Protein AF-A0A952S0S8-F1 (afdb_monomer_lite)

pLDDT: mean 79.84, std 16.48, range [42.81, 94.25]

Sequence (68 aa):
MDNIETLTEKLGLTIERTALPGQTTAIRVYKGAKQVFIGTEDAVRNFLADYEANRPKPYEGSIYGYKE

Secondary structure (DSSP, 8-state):
---HHHHHHHTT-EEEEEEPTTSPEEEEEEETTEEEEEE-HHHHHHHHHHHHHTSPPSSSS-------

Structure (mmCIF, N/CA/C/O backbone):
data_AF-A0A952S0S8-F1
#
_entry.id   AF-A0A952S0S8-F1
#
loop_
_atom_site.group_PDB
_atom_site.id
_atom_site.type_symbol
_atom_site.label_atom_id
_atom_site.label_alt_id
_atom_site.label_comp_id
_atom_site.label_asym_id
_atom_site.label_entity_id
_atom_site.label_seq_id
_atom_site.pdbx_PDB_ins_code
_atom_site.Cartn_x
_atom_site.Cartn_y
_atom_site.Cartn_z
_atom_site.occupancy
_atom_site.B_iso_or_equiv
_atom_site.auth_seq_id
_atom_site.auth_comp_id
_atom_site.auth_asym_id
_atom_site.auth_atom_id
_atom_site.pdbx_PDB_model_num
ATOM 1 N N . MET A 1 1 ? 0.381 19.143 1.924 1.00 56.41 1 MET A N 1
ATOM 2 C CA . MET A 1 1 ? 0.599 17.683 1.896 1.00 56.41 1 MET A CA 1
ATOM 3 C C . MET A 1 1 ? -0.239 17.133 0.765 1.00 56.41 1 MET A C 1
ATOM 5 O O . MET A 1 1 ? -1.435 17.393 0.766 1.00 56.41 1 MET A O 1
ATOM 9 N N . ASP A 1 2 ? 0.367 16.453 -0.205 1.00 70.06 2 ASP A N 1
ATOM 10 C CA . ASP A 1 2 ? -0.380 15.752 -1.250 1.00 70.06 2 ASP A CA 1
ATOM 11 C C . ASP A 1 2 ? -1.283 14.665 -0.630 1.00 70.06 2 ASP A C 1
ATOM 13 O O . ASP A 1 2 ? -0.941 14.023 0.376 1.00 70.06 2 ASP A O 1
ATOM 17 N N . ASN A 1 3 ? -2.458 14.469 -1.228 1.00 85.06 3 ASN A N 1
ATOM 18 C CA . ASN A 1 3 ? -3.361 13.383 -0.861 1.00 85.06 3 ASN A CA 1
ATOM 19 C C . ASN A 1 3 ? -2.779 12.039 -1.322 1.00 85.06 3 ASN A C 1
ATOM 21 O O . ASN A 1 3 ? -2.038 11.985 -2.305 1.00 85.06 3 ASN A O 1
ATOM 25 N N . ILE A 1 4 ? -3.131 10.944 -0.630 1.00 85.88 4 ILE A N 1
ATOM 26 C CA . ILE A 1 4 ? -2.679 9.587 -0.998 1.00 85.88 4 ILE A CA 1
ATOM 27 C C . ILE A 1 4 ? -3.004 9.283 -2.461 1.00 85.88 4 ILE A C 1
ATOM 29 O O . ILE A 1 4 ? -2.166 8.713 -3.147 1.00 85.88 4 ILE A O 1
ATOM 33 N N . GLU A 1 5 ? -4.172 9.715 -2.943 1.00 88.06 5 GLU A N 1
ATOM 34 C CA . GLU A 1 5 ? -4.597 9.561 -4.339 1.00 88.06 5 GLU A CA 1
ATOM 35 C C . GLU A 1 5 ? -3.550 10.133 -5.301 1.00 88.06 5 GLU A C 1
ATOM 37 O O . GLU A 1 5 ? -2.974 9.390 -6.096 1.00 88.06 5 GLU A O 1
ATOM 42 N N . THR A 1 6 ? -3.173 11.399 -5.114 1.00 87.31 6 THR A N 1
ATOM 43 C CA . THR A 1 6 ? -2.163 12.076 -5.937 1.00 87.31 6 THR A CA 1
ATOM 44 C C . THR A 1 6 ? -0.794 11.394 -5.872 1.00 87.31 6 THR A C 1
ATOM 46 O O . THR A 1 6 ? -0.103 11.293 -6.887 1.00 87.31 6 THR A O 1
ATOM 49 N N . LEU A 1 7 ? -0.382 10.913 -4.693 1.00 86.56 7 LEU A N 1
ATOM 50 C CA . LEU A 1 7 ? 0.885 10.190 -4.529 1.00 86.56 7 LEU A CA 1
ATOM 51 C C . LEU A 1 7 ? 0.866 8.851 -5.275 1.00 86.56 7 LEU A C 1
ATOM 53 O O . LEU A 1 7 ? 1.818 8.514 -5.977 1.00 86.56 7 LEU A O 1
ATOM 57 N N . THR A 1 8 ? -0.229 8.101 -5.162 1.00 88.75 8 THR A N 1
ATOM 58 C CA . THR A 1 8 ? -0.372 6.806 -5.835 1.00 88.75 8 THR A CA 1
ATOM 59 C C . THR A 1 8 ? -0.419 6.959 -7.349 1.00 88.75 8 THR A C 1
ATOM 61 O O . THR A 1 8 ? 0.287 6.228 -8.042 1.00 88.75 8 THR A O 1
ATOM 64 N N . GLU A 1 9 ? -1.113 7.976 -7.864 1.00 87.75 9 GLU A N 1
ATOM 65 C CA . GLU A 1 9 ? -1.155 8.285 -9.296 1.00 87.75 9 GLU A CA 1
ATOM 66 C C . GLU A 1 9 ? 0.237 8.613 -9.857 1.00 87.75 9 GLU A C 1
ATOM 68 O O . GLU A 1 9 ? 0.651 8.029 -10.861 1.00 87.75 9 GLU A O 1
ATOM 73 N N . LYS A 1 10 ? 1.014 9.468 -9.171 1.00 87.38 10 LYS A N 1
ATOM 74 C CA . LYS A 1 10 ? 2.407 9.799 -9.547 1.00 87.38 10 LYS A CA 1
ATOM 75 C C . LYS A 1 10 ? 3.313 8.561 -9.620 1.00 87.38 10 LYS A C 1
ATOM 77 O O . LYS A 1 10 ? 4.265 8.522 -10.407 1.00 87.38 10 LYS A O 1
ATOM 82 N N . LEU A 1 11 ? 3.023 7.548 -8.805 1.00 86.62 11 LEU A N 1
ATOM 83 C CA . LEU A 1 11 ? 3.781 6.300 -8.717 1.00 86.62 11 LEU A CA 1
ATOM 84 C C . LEU A 1 11 ? 3.228 5.181 -9.617 1.00 86.62 11 LEU A C 1
ATOM 86 O O . LEU A 1 11 ? 3.819 4.098 -9.668 1.00 86.62 11 LEU A O 1
ATOM 90 N N . GLY A 1 12 ? 2.139 5.426 -10.355 1.00 89.44 12 GLY A N 1
ATOM 91 C CA . GLY A 1 12 ? 1.477 4.409 -11.180 1.00 89.44 12 GLY A CA 1
ATOM 92 C C . GLY A 1 12 ? 0.851 3.287 -10.347 1.00 89.44 12 GLY A C 1
ATOM 93 O O . GLY A 1 12 ? 0.844 2.125 -10.762 1.00 89.44 12 GLY A O 1
ATOM 94 N N . LEU A 1 13 ? 0.389 3.629 -9.147 1.00 92.25 13 LEU A N 1
ATOM 95 C CA . LEU A 1 13 ? -0.299 2.755 -8.210 1.00 92.25 13 LEU A CA 1
ATOM 96 C C . LEU A 1 13 ? -1.775 3.150 -8.131 1.00 92.25 13 LEU A C 1
ATOM 98 O O . LEU A 1 13 ? -2.146 4.293 -8.388 1.00 92.25 13 LEU A O 1
ATOM 102 N N . THR A 1 14 ? -2.613 2.203 -7.734 1.00 94.25 14 THR A N 1
ATOM 103 C CA . THR A 1 14 ? -4.034 2.442 -7.455 1.00 94.25 14 THR A CA 1
ATOM 104 C C . THR A 1 14 ? -4.356 2.054 -6.020 1.00 94.25 14 THR A C 1
ATOM 106 O O . THR A 1 14 ? -3.628 1.268 -5.407 1.00 94.25 14 THR A O 1
ATOM 109 N N . ILE A 1 15 ? -5.430 2.615 -5.461 1.00 94.19 15 ILE A N 1
ATOM 110 C CA . ILE A 1 15 ? -5.854 2.326 -4.090 1.00 94.19 15 ILE A CA 1
ATOM 111 C C . ILE A 1 15 ? -7.318 1.916 -3.995 1.00 94.19 15 ILE A C 1
ATOM 113 O O . ILE A 1 15 ? -8.153 2.354 -4.779 1.00 94.19 15 ILE A O 1
ATOM 117 N N . GLU A 1 16 ? -7.629 1.123 -2.976 1.00 93.94 16 GLU A N 1
ATOM 118 C CA . GLU A 1 16 ? -8.992 0.761 -2.591 1.00 93.94 16 GLU A CA 1
ATOM 119 C C . GLU A 1 16 ? -9.158 0.953 -1.084 1.00 93.94 16 GLU A C 1
ATOM 121 O O . GLU A 1 16 ? -8.357 0.454 -0.291 1.00 93.94 16 GLU A O 1
ATOM 126 N N . ARG A 1 17 ? -10.201 1.677 -0.677 1.00 91.88 17 ARG A N 1
ATOM 127 C CA . ARG A 1 17 ? -10.525 1.913 0.734 1.00 91.88 17 ARG A CA 1
ATOM 128 C C . ARG A 1 17 ? -11.583 0.901 1.167 1.00 91.88 17 ARG A C 1
ATOM 130 O O . ARG A 1 17 ? -12.663 0.850 0.590 1.00 91.88 17 ARG A O 1
ATOM 137 N N . THR A 1 18 ? -11.273 0.094 2.174 1.00 87.44 18 THR A N 1
ATOM 138 C CA . THR A 1 18 ? -12.169 -0.919 2.743 1.00 87.44 18 THR A CA 1
ATOM 139 C C . THR A 1 18 ? -12.370 -0.648 4.229 1.00 87.44 18 THR A C 1
ATOM 141 O O . THR A 1 18 ? -11.403 -0.521 4.978 1.00 87.44 18 THR A O 1
ATOM 144 N N . ALA A 1 19 ? -13.622 -0.593 4.679 1.00 86.56 19 ALA A N 1
ATOM 145 C CA . ALA A 1 19 ? -13.935 -0.515 6.101 1.00 86.56 19 ALA A CA 1
ATOM 146 C C . ALA A 1 19 ? -13.710 -1.883 6.764 1.00 86.56 19 ALA A C 1
ATOM 148 O O . ALA A 1 19 ? -14.285 -2.884 6.333 1.00 86.56 19 ALA A O 1
ATOM 149 N N . LEU A 1 20 ? -12.879 -1.934 7.806 1.00 79.94 20 LEU A N 1
ATOM 150 C CA . LEU A 1 20 ? -12.710 -3.130 8.627 1.00 79.94 20 LEU A CA 1
ATOM 151 C C . LEU A 1 20 ? -13.705 -3.125 9.799 1.00 79.94 20 LEU A C 1
ATOM 153 O O . LEU A 1 20 ? -14.071 -2.053 10.299 1.00 79.94 20 LEU A O 1
ATOM 157 N N . PRO A 1 21 ? -14.137 -4.308 10.276 1.00 77.94 21 PRO A N 1
ATOM 158 C CA . PRO A 1 21 ? -14.946 -4.404 11.486 1.00 77.94 21 PRO A CA 1
ATOM 159 C C . PRO A 1 21 ? -14.166 -3.803 12.667 1.00 77.94 21 PRO A C 1
ATOM 161 O O . PRO A 1 21 ? -13.077 -4.267 12.991 1.00 77.94 21 PRO A O 1
ATOM 164 N N . GLY A 1 22 ? -14.707 -2.741 13.277 1.00 76.69 22 GLY A N 1
ATOM 165 C CA . GLY A 1 22 ? -14.028 -1.967 14.330 1.00 76.69 22 GLY A CA 1
ATOM 166 C C . GLY A 1 22 ? -13.761 -0.486 14.013 1.00 76.69 22 GLY A C 1
ATOM 167 O O . GLY A 1 22 ? -13.068 0.163 14.783 1.00 76.69 22 GLY A O 1
ATOM 168 N N . GLN A 1 23 ? -14.332 0.059 12.928 1.00 67.38 23 GLN A N 1
ATOM 169 C CA . GLN A 1 23 ? -14.235 1.468 12.474 1.00 67.38 23 GLN A CA 1
ATOM 170 C C . GLN A 1 23 ? -12.905 1.896 11.832 1.00 67.38 23 GLN A C 1
ATOM 172 O O . GLN A 1 23 ? -12.785 3.029 11.365 1.00 67.38 23 GLN A O 1
ATOM 177 N N . THR A 1 24 ? -11.920 1.009 11.717 1.00 78.88 24 THR A N 1
ATOM 178 C CA . THR A 1 24 ? -10.667 1.339 11.028 1.00 78.88 24 THR A CA 1
ATOM 179 C C . THR A 1 24 ? -10.829 1.173 9.517 1.00 78.88 24 THR A C 1
ATOM 181 O O . THR A 1 24 ? -11.168 0.095 9.031 1.00 78.88 24 THR A O 1
ATOM 184 N N . THR A 1 25 ? -10.560 2.232 8.751 1.00 87.56 25 THR A N 1
ATOM 185 C CA . THR A 1 25 ? -10.475 2.134 7.285 1.00 87.56 25 THR A CA 1
ATOM 186 C C . THR A 1 25 ? -9.099 1.606 6.898 1.00 87.56 25 THR A C 1
ATOM 188 O O . THR A 1 25 ? -8.080 2.212 7.231 1.00 87.56 25 THR A O 1
ATOM 191 N N . ALA A 1 26 ? -9.069 0.479 6.193 1.00 90.00 26 ALA A N 1
ATOM 192 C CA . ALA A 1 26 ? -7.871 -0.032 5.549 1.00 90.00 26 ALA A CA 1
ATOM 193 C C . ALA A 1 26 ? -7.796 0.469 4.108 1.00 90.00 26 ALA A C 1
ATOM 195 O O . ALA A 1 26 ? -8.792 0.508 3.389 1.00 90.00 26 ALA A O 1
ATOM 196 N N . ILE A 1 27 ? -6.595 0.817 3.676 1.00 93.81 27 ILE A N 1
ATOM 197 C CA . ILE A 1 27 ? -6.279 1.211 2.314 1.00 93.81 27 ILE A CA 1
ATOM 198 C C . ILE A 1 27 ? -5.401 0.115 1.724 1.00 93.81 27 ILE A C 1
ATOM 200 O O . ILE A 1 27 ? -4.328 -0.192 2.247 1.00 93.81 27 ILE A O 1
ATOM 204 N N . ARG A 1 28 ? -5.874 -0.489 0.640 1.00 93.94 28 ARG A N 1
ATOM 205 C CA . ARG A 1 28 ? -5.123 -1.437 -0.182 1.00 93.94 28 ARG A CA 1
ATOM 206 C C . ARG A 1 28 ? -4.468 -0.675 -1.314 1.00 93.94 28 ARG A C 1
ATOM 208 O O . ARG A 1 28 ? -5.122 0.156 -1.931 1.00 93.94 28 ARG A O 1
ATOM 215 N N . VAL A 1 29 ? -3.204 -0.966 -1.584 1.00 93.56 29 VAL A N 1
ATOM 216 C CA . VAL A 1 29 ? -2.428 -0.364 -2.669 1.00 93.56 29 VAL A CA 1
ATOM 217 C C . VAL A 1 29 ? -2.094 -1.447 -3.683 1.00 93.56 29 VAL A C 1
ATOM 219 O O . VAL A 1 29 ? -1.627 -2.530 -3.314 1.00 93.56 29 VAL A O 1
ATOM 222 N N . TYR A 1 30 ? -2.292 -1.148 -4.960 1.00 93.81 30 TYR A N 1
ATOM 223 C CA . TYR A 1 30 ? -2.092 -2.072 -6.065 1.00 93.81 30 TYR A CA 1
ATOM 224 C C . TYR A 1 30 ? -1.122 -1.505 -7.101 1.00 93.81 30 TYR A C 1
ATOM 226 O O . TYR A 1 30 ? -1.062 -0.300 -7.342 1.00 93.81 30 TYR A O 1
ATOM 234 N N . LYS A 1 31 ? -0.389 -2.410 -7.752 1.00 90.75 31 LYS A N 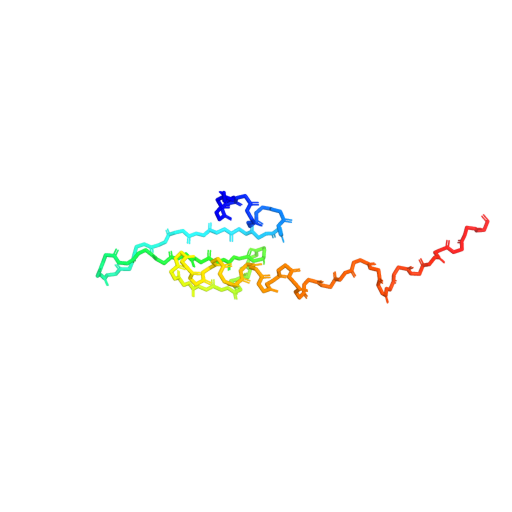1
ATOM 235 C CA . LYS A 1 31 ? 0.360 -2.162 -8.983 1.00 90.75 31 LYS A CA 1
ATOM 236 C C . LYS A 1 31 ? -0.241 -3.024 -10.088 1.00 90.75 31 LYS A C 1
ATOM 238 O O . LYS A 1 31 ? -0.023 -4.238 -10.123 1.00 90.75 31 LYS A O 1
ATOM 243 N N . GLY A 1 32 ? -1.036 -2.410 -10.962 1.00 89.81 32 GLY A N 1
ATOM 244 C CA . GLY A 1 32 ? -1.900 -3.156 -11.879 1.00 89.81 32 GLY A CA 1
ATOM 245 C C . GLY A 1 32 ? -2.884 -4.033 -11.095 1.00 89.81 32 GLY A C 1
ATOM 246 O O . GLY A 1 32 ? -3.552 -3.547 -10.192 1.00 89.81 32 GLY A O 1
ATOM 247 N N . ALA A 1 33 ? -2.931 -5.334 -11.392 1.00 88.62 33 ALA A N 1
ATOM 248 C CA . ALA A 1 33 ? -3.799 -6.291 -10.694 1.00 88.62 33 ALA A CA 1
ATOM 249 C C . ALA A 1 33 ? -3.211 -6.844 -9.377 1.00 88.62 33 ALA A C 1
ATOM 251 O O . ALA A 1 33 ? -3.872 -7.607 -8.676 1.00 88.62 33 ALA A O 1
ATOM 252 N N . LYS A 1 34 ? -1.957 -6.512 -9.038 1.00 90.56 34 LYS A N 1
ATOM 253 C CA . LYS A 1 34 ? -1.264 -7.079 -7.873 1.00 9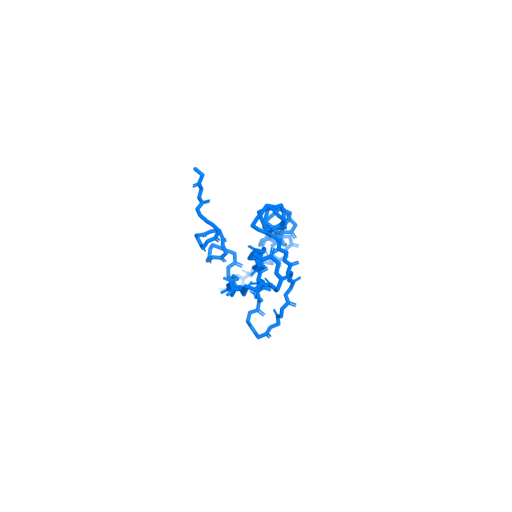0.56 34 LYS A CA 1
ATOM 254 C C . LYS A 1 34 ? -1.360 -6.142 -6.674 1.00 90.56 34 LYS A C 1
ATOM 256 O O . LYS A 1 34 ? -0.868 -5.019 -6.745 1.00 90.56 34 LYS A O 1
ATOM 261 N N . GLN A 1 35 ? -1.909 -6.618 -5.556 1.00 93.25 35 GLN A N 1
ATOM 262 C CA . GLN A 1 35 ? -1.820 -5.907 -4.277 1.00 93.25 35 GLN A CA 1
ATOM 263 C C . GLN A 1 35 ? -0.359 -5.893 -3.810 1.00 93.25 35 GLN A C 1
ATOM 265 O O . GLN A 1 35 ? 0.272 -6.946 -3.698 1.00 93.25 35 GLN A O 1
ATOM 270 N N . VAL A 1 36 ? 0.179 -4.704 -3.550 1.00 92.31 36 VAL A N 1
ATOM 271 C CA . VAL A 1 36 ? 1.556 -4.511 -3.066 1.00 92.31 36 VAL A CA 1
ATOM 272 C C . VAL A 1 36 ? 1.602 -4.138 -1.589 1.00 92.31 36 VAL A C 1
ATOM 274 O O . VAL A 1 36 ? 2.611 -4.397 -0.941 1.00 92.31 36 VAL A O 1
ATOM 277 N N . PHE A 1 37 ? 0.518 -3.574 -1.047 1.00 93.81 37 PHE A N 1
ATOM 278 C CA . PHE A 1 37 ? 0.451 -3.167 0.354 1.00 93.81 37 PHE A CA 1
ATOM 279 C C . PHE A 1 37 ? -1.000 -3.067 0.856 1.00 93.81 37 PHE A C 1
ATOM 281 O O . PHE A 1 37 ? -1.923 -2.872 0.066 1.00 93.81 37 PHE A O 1
ATOM 288 N N . ILE A 1 38 ? -1.206 -3.196 2.169 1.00 92.81 38 ILE A N 1
ATOM 289 C CA . ILE A 1 38 ? -2.475 -2.904 2.850 1.00 92.81 38 ILE A CA 1
ATOM 290 C C . ILE A 1 38 ? -2.184 -2.356 4.250 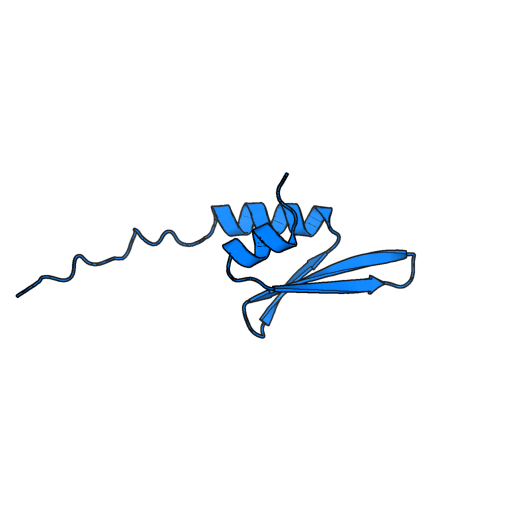1.00 92.81 38 ILE A C 1
ATOM 292 O O . ILE A 1 38 ? -1.368 -2.921 4.975 1.00 92.81 38 ILE A O 1
ATOM 296 N N . GLY A 1 39 ? -2.856 -1.276 4.647 1.00 92.00 39 GLY A N 1
ATOM 297 C CA . GLY A 1 39 ? -2.668 -0.692 5.975 1.00 92.00 39 GLY A CA 1
ATOM 298 C C . GLY A 1 39 ? -3.611 0.466 6.272 1.00 92.00 39 GLY A C 1
ATOM 299 O O . GLY A 1 39 ? -4.535 0.741 5.513 1.00 92.00 39 GLY A O 1
ATOM 300 N N . THR A 1 40 ? -3.385 1.149 7.390 1.00 91.50 40 THR A N 1
ATOM 301 C CA . THR A 1 40 ? -4.040 2.430 7.692 1.00 91.50 40 THR A CA 1
ATOM 302 C C . THR A 1 40 ? -3.526 3.529 6.762 1.00 91.50 40 THR A C 1
ATOM 304 O O . THR A 1 40 ? -2.495 3.364 6.111 1.00 91.50 40 THR A O 1
ATOM 307 N N . GLU A 1 41 ? -4.210 4.673 6.722 1.00 89.31 41 GLU A N 1
ATOM 308 C CA . GLU A 1 41 ? -3.738 5.845 5.971 1.00 89.31 41 GLU A CA 1
ATOM 309 C C . GLU A 1 41 ? -2.276 6.201 6.303 1.00 89.31 41 GLU A C 1
ATOM 311 O O . GLU A 1 41 ? -1.467 6.373 5.393 1.00 89.31 41 GLU A O 1
ATOM 316 N N . ASP A 1 42 ? -1.916 6.226 7.587 1.00 89.69 42 ASP A N 1
ATOM 317 C CA . ASP A 1 42 ? -0.554 6.545 8.025 1.00 89.69 42 ASP A CA 1
ATOM 318 C C . ASP A 1 42 ? 0.476 5.518 7.520 1.00 89.69 42 ASP A C 1
ATOM 320 O O . ASP A 1 42 ? 1.502 5.871 6.935 1.00 89.69 42 ASP A O 1
ATOM 324 N N . ALA A 1 43 ? 0.149 4.225 7.621 1.00 91.38 43 ALA A N 1
ATOM 325 C CA . ALA A 1 43 ? 1.000 3.151 7.116 1.00 91.38 43 ALA A CA 1
ATOM 326 C C . ALA A 1 43 ? 1.179 3.221 5.590 1.00 91.38 43 ALA A C 1
ATOM 328 O O . ALA A 1 43 ? 2.279 2.989 5.089 1.00 91.38 43 ALA A O 1
ATOM 329 N N . VAL A 1 44 ? 0.123 3.574 4.847 1.00 91.88 44 VAL A N 1
ATOM 330 C CA . VAL A 1 44 ? 0.206 3.759 3.392 1.00 91.88 44 VAL A CA 1
ATOM 331 C C . VAL A 1 44 ? 1.087 4.950 3.034 1.00 91.88 44 VAL A C 1
ATOM 333 O O . VAL A 1 44 ? 1.878 4.838 2.102 1.00 91.88 44 VAL A O 1
ATOM 336 N N . ARG A 1 45 ? 1.020 6.067 3.768 1.00 90.88 45 ARG A N 1
ATOM 337 C CA . ARG A 1 45 ? 1.916 7.214 3.524 1.00 90.88 45 ARG A CA 1
ATOM 338 C C . ARG A 1 45 ? 3.382 6.826 3.694 1.00 90.88 45 ARG A C 1
ATOM 340 O O . ARG A 1 45 ? 4.188 7.137 2.820 1.00 90.88 45 ARG A O 1
ATOM 347 N N . ASN A 1 46 ? 3.702 6.098 4.762 1.00 90.94 46 ASN A N 1
ATOM 348 C CA . ASN A 1 46 ? 5.058 5.604 5.002 1.00 90.94 46 ASN A CA 1
ATOM 349 C C . ASN A 1 46 ? 5.512 4.633 3.900 1.00 90.94 46 ASN A C 1
ATOM 351 O O . ASN A 1 46 ? 6.623 4.759 3.390 1.00 90.94 46 ASN A O 1
ATOM 355 N N . PHE A 1 47 ? 4.630 3.724 3.470 1.00 91.81 47 PHE A N 1
ATOM 356 C CA . PHE A 1 47 ? 4.899 2.830 2.342 1.00 91.81 47 PHE A CA 1
ATOM 357 C C . PHE A 1 47 ? 5.179 3.598 1.044 1.00 91.81 47 PHE A C 1
ATOM 359 O O . PHE A 1 47 ? 6.133 3.275 0.348 1.00 91.81 47 PHE A O 1
ATOM 366 N N . LEU A 1 48 ? 4.375 4.609 0.703 1.00 90.12 48 LEU A N 1
ATOM 367 C CA . LEU A 1 48 ? 4.548 5.369 -0.540 1.00 90.12 48 LEU A CA 1
ATOM 368 C C . LEU A 1 48 ? 5.846 6.182 -0.547 1.00 90.12 48 LEU A C 1
ATOM 370 O O . LEU A 1 48 ? 6.497 6.253 -1.587 1.00 90.12 48 LEU A O 1
ATOM 374 N N . ALA A 1 49 ? 6.237 6.749 0.597 1.00 88.81 49 ALA A N 1
ATOM 375 C CA . ALA A 1 49 ? 7.504 7.464 0.733 1.00 88.81 49 ALA A CA 1
ATOM 376 C C . ALA A 1 49 ? 8.710 6.532 0.507 1.00 88.81 49 ALA A C 1
ATOM 378 O O . ALA A 1 49 ? 9.628 6.875 -0.238 1.00 88.81 49 ALA A O 1
ATOM 379 N N . ASP A 1 50 ? 8.680 5.329 1.089 1.00 88.12 50 ASP A N 1
ATOM 380 C CA . ASP A 1 50 ? 9.706 4.306 0.854 1.00 88.12 50 ASP A CA 1
ATOM 381 C C . ASP A 1 50 ? 9.686 3.801 -0.600 1.00 88.12 50 ASP A C 1
ATOM 383 O O . ASP A 1 50 ? 10.729 3.681 -1.242 1.00 88.12 50 ASP A O 1
ATOM 387 N N . TYR A 1 51 ? 8.494 3.588 -1.162 1.00 86.12 51 TYR A N 1
ATOM 388 C CA . TYR A 1 51 ? 8.310 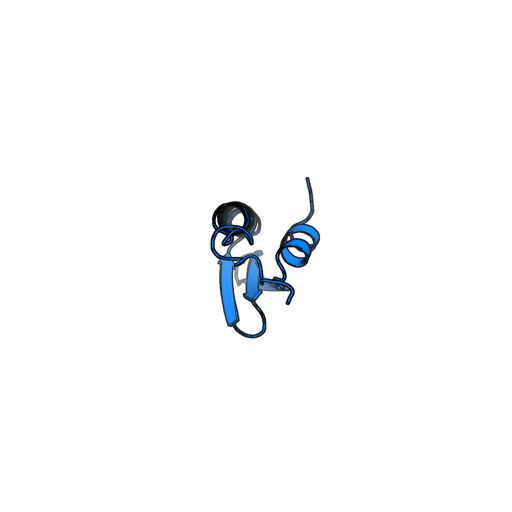3.143 -2.543 1.00 86.12 51 TYR A CA 1
ATOM 389 C C . TYR A 1 51 ? 8.872 4.144 -3.559 1.00 86.12 51 TYR A C 1
ATOM 391 O O . TYR A 1 51 ? 9.448 3.742 -4.571 1.00 86.12 51 TYR A O 1
ATOM 399 N N . GLU A 1 52 ? 8.708 5.443 -3.307 1.00 82.88 52 GLU A N 1
ATOM 400 C CA . GLU A 1 52 ? 9.294 6.508 -4.120 1.00 82.88 52 GLU A CA 1
ATOM 401 C C . GLU A 1 52 ? 10.825 6.529 -4.005 1.00 82.88 52 GLU A C 1
ATOM 403 O O . GLU A 1 52 ? 11.509 6.586 -5.030 1.00 82.88 52 GLU A O 1
ATOM 408 N N . ALA A 1 53 ? 11.366 6.415 -2.787 1.00 81.31 53 ALA A N 1
ATOM 409 C CA . ALA A 1 53 ? 12.808 6.415 -2.535 1.00 81.31 53 ALA A CA 1
ATOM 410 C C . ALA A 1 53 ? 13.525 5.195 -3.144 1.00 81.31 53 ALA A C 1
ATOM 412 O O . ALA A 1 53 ? 14.623 5.328 -3.688 1.00 81.31 53 ALA A O 1
ATOM 413 N N . ASN A 1 54 ? 12.882 4.025 -3.097 1.00 77.38 54 ASN A N 1
ATOM 414 C CA . ASN A 1 54 ? 13.394 2.759 -3.625 1.00 77.38 54 ASN A CA 1
ATOM 415 C C . ASN A 1 54 ? 12.989 2.499 -5.083 1.00 77.38 54 ASN A C 1
ATOM 417 O O . ASN A 1 54 ? 13.285 1.432 -5.633 1.00 77.38 54 ASN A O 1
ATOM 421 N N . ARG A 1 55 ? 12.307 3.446 -5.740 1.00 68.81 55 ARG A N 1
ATOM 422 C CA . ARG A 1 55 ? 11.953 3.306 -7.152 1.00 68.81 55 ARG A CA 1
ATOM 423 C C . ARG A 1 55 ? 13.250 3.209 -7.963 1.00 68.81 55 ARG A C 1
ATOM 425 O O . ARG A 1 55 ? 14.070 4.126 -7.881 1.00 68.81 55 ARG A O 1
ATOM 432 N N . PRO A 1 56 ? 13.444 2.150 -8.777 1.00 60.56 56 PRO A N 1
ATOM 433 C CA . PRO A 1 56 ? 14.610 2.065 -9.643 1.00 60.56 56 PRO A CA 1
ATOM 434 C C . PRO A 1 56 ? 14.638 3.318 -10.515 1.00 60.56 56 PRO A C 1
ATOM 436 O O . PRO A 1 56 ? 13.699 3.592 -11.272 1.00 60.56 56 PRO A O 1
ATOM 439 N N . LYS A 1 57 ? 15.684 4.129 -10.336 1.00 55.44 57 LYS A N 1
ATOM 440 C CA . LYS A 1 57 ? 15.877 5.342 -11.121 1.00 55.44 57 LYS A CA 1
ATOM 441 C C . LYS A 1 57 ? 15.970 4.930 -12.598 1.00 55.44 57 LYS A C 1
ATOM 443 O O . LYS A 1 57 ? 16.584 3.908 -12.895 1.00 55.44 57 LYS A O 1
ATOM 448 N N . PRO A 1 58 ? 15.443 5.729 -13.542 1.00 56.34 58 PRO A N 1
ATOM 449 C CA . PRO A 1 58 ? 15.606 5.467 -14.979 1.00 56.34 58 PRO A CA 1
ATOM 450 C C . PRO A 1 58 ? 17.079 5.384 -15.442 1.00 56.34 58 PRO A C 1
ATOM 452 O O . PRO A 1 58 ? 17.366 4.975 -16.568 1.00 56.34 58 PRO A O 1
ATOM 455 N N . TYR A 1 59 ? 18.019 5.796 -14.588 1.00 48.84 59 TYR A N 1
ATOM 456 C CA . TYR A 1 59 ? 19.381 6.164 -14.951 1.00 48.84 59 TYR A CA 1
ATOM 457 C C . TYR A 1 59 ? 20.449 5.315 -14.248 1.00 48.84 59 TYR A C 1
ATOM 459 O O . TYR A 1 59 ? 21.387 5.867 -13.699 1.00 48.84 59 TYR A O 1
ATOM 467 N N . GLU A 1 60 ? 20.342 3.988 -14.265 1.00 45.50 60 GLU A N 1
ATOM 468 C CA . GLU A 1 60 ? 21.536 3.119 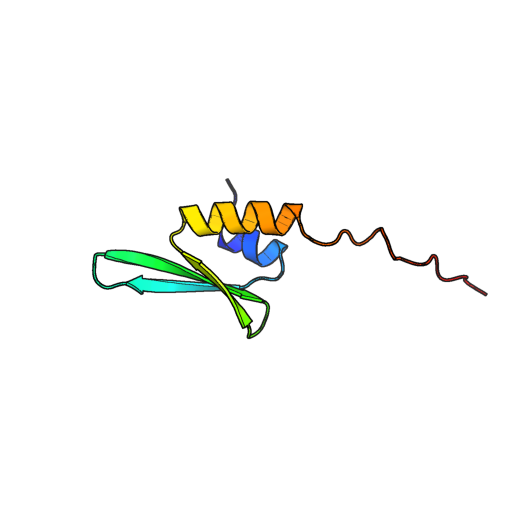-14.130 1.00 45.50 60 GLU A CA 1
ATOM 469 C C . GLU A 1 60 ? 21.556 1.984 -15.169 1.00 45.50 60 GLU A C 1
ATOM 471 O O . GLU A 1 60 ? 22.281 1.006 -15.044 1.00 45.50 60 GLU A O 1
ATOM 476 N N . GLY A 1 61 ? 20.769 2.125 -16.241 1.00 47.00 61 GLY A N 1
ATOM 477 C CA . GLY A 1 61 ? 20.739 1.153 -17.337 1.00 47.00 61 GLY A CA 1
ATOM 478 C C . GLY A 1 61 ? 20.200 1.682 -18.663 1.00 47.00 61 GLY A C 1
ATOM 479 O O . GLY A 1 61 ? 20.045 0.903 -19.599 1.00 47.00 61 GLY A O 1
ATOM 480 N N . SER A 1 62 ? 19.925 2.989 -18.780 1.00 44.94 62 SER A N 1
ATOM 481 C CA . SER A 1 62 ? 19.649 3.610 -20.078 1.00 44.94 62 SER A CA 1
ATOM 482 C C . SER A 1 62 ? 20.962 3.703 -20.850 1.00 44.94 62 SER A C 1
ATOM 484 O O . SER A 1 62 ? 21.655 4.718 -20.835 1.00 44.94 62 SER A O 1
ATOM 486 N N . ILE A 1 63 ? 21.319 2.575 -21.461 1.00 50.25 63 ILE A N 1
ATOM 487 C CA . ILE A 1 63 ? 22.243 2.451 -22.579 1.00 50.25 63 ILE A CA 1
ATOM 488 C C . ILE A 1 63 ? 21.968 3.646 -23.491 1.00 50.25 63 ILE A C 1
ATOM 490 O O . ILE A 1 63 ? 20.862 3.783 -24.017 1.00 50.25 63 ILE A O 1
ATOM 494 N N . TYR A 1 64 ? 22.955 4.531 -23.639 1.00 45.97 64 TYR A N 1
ATOM 495 C CA . TYR A 1 64 ? 23.005 5.446 -24.769 1.00 45.97 64 TYR A CA 1
ATOM 496 C C . TYR A 1 64 ? 22.943 4.564 -26.016 1.00 45.97 64 TYR A C 1
ATOM 498 O O . TYR A 1 64 ? 23.940 3.959 -26.408 1.00 45.97 64 TYR A O 1
ATOM 506 N N . GLY A 1 65 ? 21.743 4.413 -26.578 1.00 42.81 65 GLY A N 1
ATOM 507 C CA . GLY A 1 65 ? 21.561 3.815 -27.885 1.00 42.81 65 GLY A CA 1
ATOM 508 C C . GLY A 1 65 ? 22.400 4.630 -28.853 1.00 42.81 65 GLY A C 1
ATOM 509 O O . GLY A 1 65 ? 22.117 5.806 -29.078 1.00 42.81 65 GLY A O 1
ATOM 510 N N . TYR A 1 66 ? 23.472 4.014 -29.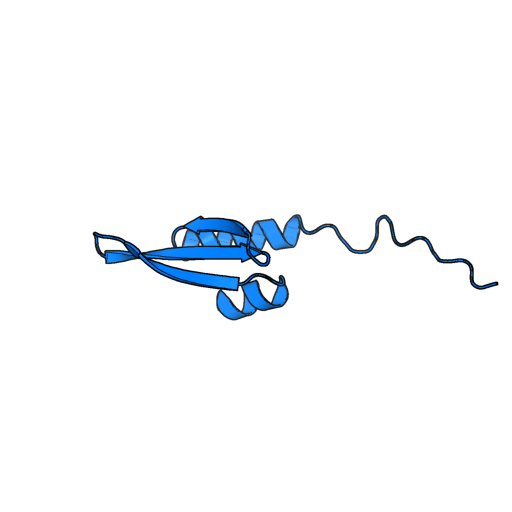349 1.00 48.34 66 TYR A N 1
ATOM 511 C CA . TYR A 1 66 ? 24.199 4.478 -30.517 1.00 48.34 66 TYR A CA 1
ATOM 512 C C . TYR A 1 66 ? 23.171 4.801 -31.602 1.00 48.34 66 TYR A C 1
ATOM 514 O O . TYR A 1 66 ? 22.363 3.950 -31.973 1.00 48.34 66 TYR A O 1
ATOM 522 N N . LYS A 1 67 ? 23.173 6.048 -32.065 1.00 45.44 67 LYS A N 1
ATOM 523 C CA . LYS A 1 67 ? 22.496 6.421 -33.297 1.00 45.44 67 LYS A CA 1
ATOM 524 C C . LYS A 1 67 ? 23.521 6.211 -34.408 1.00 45.44 67 LYS A C 1
ATOM 526 O O . LYS A 1 67 ? 24.509 6.942 -34.447 1.00 45.44 67 LYS A O 1
ATOM 531 N N . GLU A 1 68 ? 23.320 5.153 -35.190 1.00 49.50 68 GLU A N 1
ATOM 532 C CA . GLU A 1 68 ? 23.965 4.956 -36.497 1.00 49.50 68 GLU A CA 1
ATOM 533 C C . GLU A 1 68 ? 23.651 6.121 -37.449 1.00 49.50 68 GLU A C 1
ATOM 535 O O . GLU A 1 68 ? 22.547 6.714 -37.330 1.00 49.50 68 GLU A O 1
#

Foldseek 3Di:
DDDLCVLQVVLQKDWDWDQDPPRFIKIFIDNVVHTPDIDGRVVSVVVSVVCVVPPPDPPPPPPPPDDD

Radius of gyration: 15.96 Å; chains: 1; bounding box: 39×25×51 Å